Protein AF-A0A2G1ZH11-F1 (afdb_monomer_lite)

Secondary structure (DSSP, 8-state):
-EEHHHHHHHTT--HHHHHHHHHHHSSBTTB-PEEPTTSPEEE-HHHHHHHHHHHHHHHTTSSTTS--

Foldseek 3Di:
DDFLVVLCVLVVHDSVVQVVCCVVPVHDPPWHFDQDPVRGTHTDPVVSVVVSVVVCVPCVPPPPPDDD

Radius of gyration: 13.01 Å; chains: 1; bounding box: 27×29×35 Å

Structure (mmCIF, N/CA/C/O backbone):
data_AF-A0A2G1ZH11-F1
#
_entry.id   AF-A0A2G1ZH11-F1
#
loop_
_atom_site.group_PDB
_atom_site.id
_atom_site.type_symbol
_atom_site.label_atom_id
_atom_site.label_alt_id
_atom_site.label_comp_id
_atom_site.label_asym_id
_atom_site.label_entity_id
_atom_site.label_seq_id
_atom_site.pdbx_PDB_ins_code
_atom_site.Cartn_x
_atom_site.Cartn_y
_atom_site.Cartn_z
_atom_site.occupancy
_atom_site.B_iso_or_equiv
_atom_site.auth_seq_id
_atom_site.auth_comp_id
_atom_site.auth_asym_id
_atom_site.auth_atom_id
_atom_site.pdbx_PDB_model_num
ATOM 1 N N . MET A 1 1 ? -5.312 1.337 -12.639 1.00 81.44 1 MET A N 1
ATOM 2 C CA . MET A 1 1 ? -3.922 1.170 -12.146 1.00 81.44 1 MET A CA 1
ATOM 3 C C . MET A 1 1 ? -3.502 2.489 -11.527 1.00 81.44 1 MET A C 1
ATOM 5 O O . MET A 1 1 ? -3.619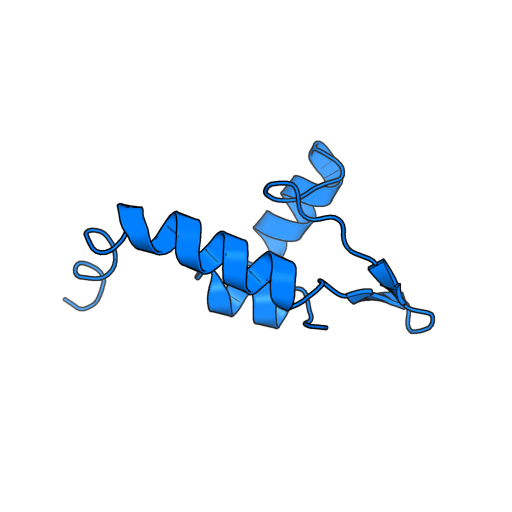 3.497 -12.211 1.00 81.44 1 MET A O 1
ATOM 9 N N . ILE A 1 2 ? -3.053 2.496 -10.275 1.00 86.19 2 ILE A N 1
ATOM 10 C CA . ILE A 1 2 ? -2.704 3.720 -9.533 1.00 86.19 2 ILE A CA 1
ATOM 11 C C . ILE A 1 2 ? -1.230 3.730 -9.123 1.00 86.19 2 ILE A C 1
ATOM 13 O O . ILE A 1 2 ? -0.591 2.677 -9.046 1.00 86.19 2 ILE A O 1
ATOM 17 N N . THR A 1 3 ? -0.673 4.909 -8.856 1.00 88.75 3 THR A N 1
ATOM 18 C CA . THR A 1 3 ? 0.710 5.043 -8.371 1.00 88.75 3 THR A CA 1
ATOM 19 C C . THR A 1 3 ? 0.815 4.789 -6.866 1.00 88.75 3 THR A C 1
ATOM 21 O O . THR A 1 3 ? -0.177 4.700 -6.146 1.00 88.75 3 THR A O 1
ATOM 24 N N . THR A 1 4 ? 2.050 4.680 -6.368 1.00 87.25 4 THR A N 1
ATOM 25 C CA . THR A 1 4 ? 2.308 4.566 -4.920 1.00 87.25 4 THR A CA 1
ATOM 26 C C . THR A 1 4 ? 1.852 5.810 -4.150 1.00 87.25 4 THR A C 1
ATOM 28 O O . THR A 1 4 ? 1.495 5.693 -2.983 1.00 87.25 4 THR A O 1
ATOM 31 N N . GLU A 1 5 ? 1.855 6.984 -4.785 1.00 88.88 5 GLU A N 1
ATOM 32 C CA . GLU A 1 5 ? 1.396 8.239 -4.177 1.00 88.88 5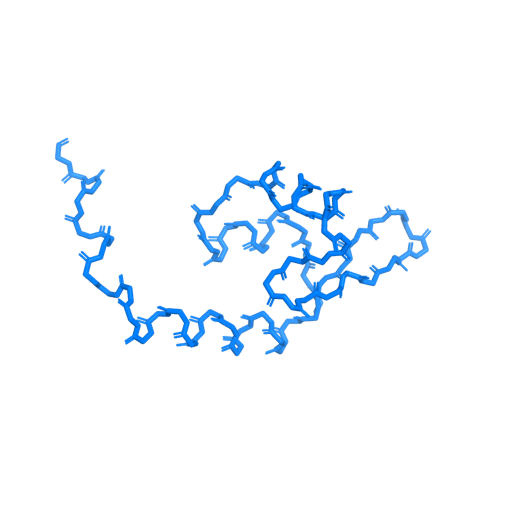 GLU A CA 1
ATOM 33 C C . GLU A 1 5 ? -0.124 8.248 -4.031 1.00 88.88 5 GLU A C 1
ATOM 35 O O . GLU A 1 5 ? -0.616 8.389 -2.919 1.00 88.88 5 GLU A O 1
ATOM 40 N N . GLN A 1 6 ? -0.851 7.927 -5.103 1.00 88.25 6 GLN A N 1
ATOM 41 C CA . GLN A 1 6 ? -2.311 7.805 -5.056 1.00 88.25 6 GLN A CA 1
ATOM 42 C C . GLN A 1 6 ? -2.766 6.721 -4.070 1.00 88.25 6 GLN A C 1
ATOM 44 O O . GLN A 1 6 ? -3.761 6.880 -3.366 1.00 88.25 6 GLN A O 1
ATOM 49 N N . LEU A 1 7 ? -2.025 5.611 -3.992 1.00 87.19 7 LEU A N 1
ATOM 50 C CA . LEU A 1 7 ? -2.251 4.579 -2.985 1.00 87.19 7 LEU A CA 1
ATOM 51 C C . LEU A 1 7 ? -2.061 5.140 -1.568 1.00 87.19 7 LEU A C 1
ATOM 53 O O . LEU A 1 7 ? -2.899 4.927 -0.698 1.00 87.19 7 LEU A O 1
ATOM 57 N N . ALA A 1 8 ? -0.969 5.864 -1.333 1.00 87.88 8 ALA A N 1
ATOM 58 C CA . ALA A 1 8 ? -0.687 6.503 -0.053 1.00 87.88 8 ALA A CA 1
ATOM 59 C C . ALA A 1 8 ? -1.784 7.491 0.361 1.00 87.88 8 ALA A C 1
ATOM 61 O O . ALA A 1 8 ? -2.201 7.461 1.518 1.00 87.88 8 ALA A O 1
ATOM 62 N N . GLU A 1 9 ? -2.290 8.294 -0.573 1.00 87.81 9 GLU A N 1
ATOM 63 C CA . GLU A 1 9 ? -3.413 9.208 -0.351 1.00 87.81 9 GLU A CA 1
ATOM 64 C C . GLU A 1 9 ? -4.694 8.449 0.015 1.00 87.81 9 GLU A C 1
ATOM 66 O O . GLU A 1 9 ? -5.286 8.732 1.055 1.00 87.81 9 GLU A O 1
ATOM 71 N N . LYS A 1 10 ? -5.072 7.411 -0.752 1.00 85.00 10 LYS A N 1
ATOM 72 C CA . LYS A 1 10 ? -6.256 6.574 -0.456 1.00 85.00 10 LYS A CA 1
ATOM 73 C C . LYS A 1 10 ? -6.202 5.960 0.953 1.00 85.00 10 LYS A C 1
ATOM 75 O O . LYS A 1 10 ? -7.231 5.823 1.608 1.00 85.00 10 LYS A O 1
ATOM 80 N N . PHE A 1 11 ? -5.011 5.608 1.434 1.00 84.00 11 PHE A N 1
ATOM 81 C CA . PHE A 1 11 ? -4.812 4.999 2.753 1.00 84.00 11 PHE A CA 1
ATOM 82 C C . PHE A 1 11 ? -4.377 5.980 3.853 1.00 84.00 11 PHE A C 1
ATOM 84 O O . PHE A 1 11 ? -4.151 5.540 4.979 1.00 84.00 11 PHE A O 1
ATOM 91 N N . HIS A 1 12 ? -4.245 7.279 3.561 1.00 84.31 12 HIS A N 1
ATOM 92 C CA . HIS A 1 12 ? -3.716 8.292 4.489 1.00 84.31 12 HIS A CA 1
ATOM 93 C C . HIS A 1 12 ? -2.372 7.898 5.138 1.00 84.31 12 HIS A C 1
ATOM 95 O O . HIS A 1 12 ? -2.082 8.215 6.295 1.00 84.31 12 HIS A O 1
ATOM 101 N N . VAL A 1 13 ? -1.517 7.195 4.393 1.00 85.50 13 VAL A N 1
ATOM 102 C CA . VAL A 1 13 ? -0.183 6.772 4.843 1.00 85.50 13 VAL A CA 1
ATOM 103 C C . VAL A 1 13 ? 0.902 7.465 4.037 1.00 85.50 13 VAL A C 1
ATOM 105 O O . VAL A 1 13 ? 0.692 7.922 2.923 1.00 85.50 13 VAL A O 1
ATOM 108 N N . LYS A 1 14 ? 2.124 7.508 4.571 1.00 85.19 14 LYS A N 1
ATOM 109 C CA . LYS A 1 14 ? 3.262 8.038 3.813 1.00 85.19 14 LYS A CA 1
ATOM 110 C C . LYS A 1 14 ? 3.659 7.054 2.699 1.00 85.19 14 LYS A C 1
ATOM 112 O O . LYS A 1 14 ? 3.845 5.869 3.000 1.00 85.19 14 LYS A O 1
ATOM 117 N N . PRO A 1 15 ? 3.944 7.519 1.464 1.00 86.50 15 PRO A N 1
ATOM 118 C CA . PRO A 1 15 ? 4.464 6.669 0.385 1.00 86.50 15 PRO A CA 1
ATOM 119 C C . PRO A 1 15 ? 5.720 5.888 0.799 1.00 86.50 15 PRO A C 1
ATOM 121 O O . PRO A 1 15 ? 5.944 4.749 0.387 1.00 86.50 15 PRO A O 1
ATOM 124 N N . ASN A 1 16 ? 6.534 6.481 1.677 1.00 87.06 16 ASN A N 1
ATOM 125 C CA . ASN A 1 16 ? 7.751 5.860 2.186 1.00 87.06 16 ASN A CA 1
ATOM 126 C C . ASN A 1 16 ? 7.477 4.611 3.050 1.00 87.06 16 ASN A C 1
ATOM 128 O O . ASN A 1 16 ? 8.253 3.655 3.023 1.00 87.06 16 ASN A O 1
ATOM 132 N N . THR A 1 17 ? 6.346 4.565 3.762 1.00 87.06 17 THR A N 1
ATOM 133 C CA . THR A 1 17 ? 5.912 3.385 4.528 1.00 87.06 17 THR A CA 1
ATOM 134 C C . THR A 1 17 ? 5.589 2.223 3.595 1.00 87.06 17 THR A C 1
ATOM 136 O O . THR A 1 17 ? 6.020 1.095 3.842 1.00 87.06 17 THR A O 1
ATOM 139 N N . ILE A 1 18 ? 4.898 2.504 2.486 1.00 86.69 18 ILE A N 1
ATOM 140 C CA . ILE A 1 18 ? 4.563 1.504 1.464 1.00 86.69 18 ILE A CA 1
ATOM 141 C C . ILE A 1 18 ? 5.850 0.935 0.860 1.00 86.69 18 ILE A C 1
ATOM 143 O O . ILE A 1 18 ? 6.038 -0.282 0.846 1.00 86.69 18 ILE A O 1
ATOM 147 N N . ARG A 1 19 ? 6.786 1.806 0.455 1.00 86.06 19 ARG A N 1
ATOM 148 C CA . ARG A 1 19 ? 8.104 1.398 -0.068 1.00 86.06 19 ARG A CA 1
ATOM 149 C C . ARG A 1 19 ? 8.901 0.579 0.950 1.00 86.06 19 ARG A C 1
ATOM 151 O O . ARG A 1 19 ? 9.475 -0.441 0.589 1.00 86.06 19 ARG A O 1
ATOM 158 N N . THR A 1 20 ? 8.887 0.971 2.224 1.00 88.69 20 THR A N 1
ATOM 159 C CA . THR A 1 20 ? 9.572 0.242 3.305 1.00 88.69 20 THR A CA 1
ATOM 160 C C . THR A 1 20 ? 8.988 -1.154 3.500 1.00 88.69 20 THR A C 1
ATOM 162 O O . THR A 1 20 ? 9.737 -2.124 3.610 1.00 88.69 20 THR A O 1
ATOM 165 N N . SER A 1 21 ? 7.660 -1.287 3.510 1.00 87.00 21 SER A N 1
ATOM 166 C CA . SER A 1 21 ? 7.001 -2.595 3.586 1.00 87.00 21 SER A CA 1
ATOM 167 C C . SER A 1 21 ? 7.326 -3.456 2.373 1.00 87.00 21 SER A C 1
ATOM 169 O O . SER A 1 21 ? 7.590 -4.641 2.528 1.00 87.00 21 SER A O 1
ATOM 171 N N . LEU A 1 22 ? 7.361 -2.865 1.181 1.00 87.81 22 LEU A N 1
ATOM 172 C CA . LEU A 1 22 ? 7.774 -3.547 -0.039 1.00 87.81 22 LEU A CA 1
ATOM 173 C C . LEU A 1 22 ? 9.204 -4.074 0.051 1.00 87.81 22 LEU A C 1
ATOM 175 O O . LEU A 1 22 ? 9.432 -5.234 -0.262 1.00 87.81 22 LEU A O 1
ATOM 179 N N . CYS A 1 23 ? 10.153 -3.275 0.536 1.00 85.56 23 CYS A N 1
ATOM 180 C CA . CYS A 1 23 ? 11.533 -3.731 0.704 1.00 85.56 23 CYS A CA 1
ATOM 181 C C . CYS A 1 23 ? 11.671 -4.810 1.789 1.00 85.56 23 CYS A C 1
ATOM 183 O O . CYS A 1 23 ? 12.474 -5.723 1.639 1.00 85.56 23 CYS A O 1
ATOM 185 N N . ARG A 1 24 ? 10.906 -4.717 2.886 1.00 87.06 24 ARG A N 1
ATOM 186 C CA . ARG A 1 24 ? 11.012 -5.649 4.024 1.00 87.06 24 ARG A CA 1
ATOM 187 C C . ARG A 1 24 ? 10.230 -6.949 3.833 1.00 87.06 24 ARG A C 1
ATOM 189 O O . ARG A 1 24 ? 10.669 -7.990 4.301 1.00 87.06 24 ARG A O 1
ATOM 196 N N . LYS A 1 25 ? 9.053 -6.881 3.210 1.00 87.00 25 LYS A N 1
ATOM 197 C CA . LYS A 1 25 ? 8.094 -7.994 3.085 1.00 87.00 25 LYS A CA 1
ATOM 198 C C . LYS A 1 25 ? 7.878 -8.442 1.637 1.00 87.00 25 LYS A C 1
ATOM 200 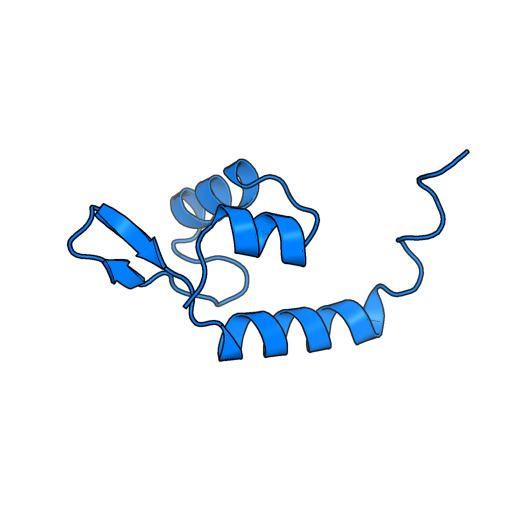O O . LYS A 1 25 ? 7.283 -9.491 1.410 1.00 87.00 25 LYS A O 1
ATOM 205 N N . GLY A 1 26 ? 8.297 -7.654 0.646 1.00 83.69 26 GLY A N 1
ATOM 206 C CA . GLY A 1 26 ? 8.040 -7.919 -0.777 1.00 83.69 26 GLY A CA 1
ATOM 207 C C . GLY A 1 26 ? 6.602 -7.631 -1.225 1.00 83.69 26 GLY A C 1
ATOM 208 O O . GLY A 1 26 ? 6.273 -7.798 -2.394 1.00 83.69 26 GLY A O 1
ATOM 209 N N . HIS A 1 27 ? 5.735 -7.207 -0.307 1.00 84.62 27 HIS A N 1
ATOM 210 C CA . HIS A 1 27 ? 4.334 -6.891 -0.558 1.00 84.62 27 HIS A CA 1
ATOM 211 C C . HIS A 1 27 ? 3.836 -5.870 0.468 1.00 84.62 27 HIS A C 1
ATOM 213 O O . HIS A 1 27 ? 4.425 -5.685 1.541 1.00 84.62 27 HIS A O 1
ATOM 219 N N . TRP A 1 28 ? 2.732 -5.206 0.148 1.00 83.00 28 TRP A N 1
ATOM 220 C CA . TRP A 1 28 ? 2.070 -4.282 1.062 1.00 83.00 28 TRP A CA 1
ATOM 221 C C . TRP A 1 28 ? 0.611 -4.702 1.210 1.00 83.00 28 TRP A C 1
ATOM 223 O O . TRP A 1 28 ? -0.119 -4.719 0.228 1.00 83.00 28 TRP A O 1
ATOM 233 N N . CYS A 1 29 ? 0.213 -5.131 2.412 1.00 81.12 29 CYS A N 1
ATOM 234 C CA . CYS A 1 29 ? -1.148 -5.606 2.707 1.00 81.12 29 CYS A CA 1
ATOM 235 C C . CYS A 1 29 ? -1.684 -6.669 1.719 1.00 81.12 29 CYS A C 1
ATOM 237 O O . CYS A 1 29 ? -2.847 -6.651 1.337 1.00 81.12 29 CYS A O 1
ATOM 239 N N . GLY A 1 30 ? -0.812 -7.575 1.259 1.00 84.00 30 GLY A N 1
ATOM 240 C CA . GLY A 1 30 ? -1.148 -8.604 0.264 1.00 84.00 30 GLY A CA 1
ATOM 241 C C . GLY A 1 30 ? -1.185 -8.113 -1.190 1.00 84.00 30 GLY A C 1
ATOM 242 O O . GLY A 1 30 ? -1.260 -8.931 -2.105 1.00 84.00 30 GLY A O 1
ATOM 243 N N . LEU A 1 31 ? -1.055 -6.806 -1.428 1.00 85.19 31 LEU A N 1
ATOM 244 C CA . LEU A 1 31 ? -0.944 -6.223 -2.761 1.00 85.19 31 LEU A CA 1
ATOM 245 C C . LEU A 1 31 ? 0.487 -6.354 -3.291 1.00 85.19 31 LEU A C 1
ATOM 247 O O . LEU A 1 31 ? 1.470 -6.092 -2.585 1.00 85.19 31 LEU A O 1
ATOM 251 N N . ARG A 1 32 ? 0.593 -6.735 -4.567 1.00 86.44 32 ARG A N 1
ATOM 252 C CA . ARG A 1 32 ? 1.855 -6.811 -5.308 1.00 86.44 32 ARG A CA 1
ATOM 253 C C . ARG A 1 32 ? 1.881 -5.710 -6.365 1.00 86.44 32 ARG A C 1
ATOM 255 O O . ARG A 1 32 ? 0.971 -5.670 -7.194 1.00 86.44 32 ARG A O 1
ATOM 262 N N . PRO A 1 33 ? 2.891 -4.829 -6.360 1.00 86.56 33 PRO A N 1
ATOM 263 C CA . PRO A 1 33 ? 3.020 -3.841 -7.411 1.00 86.56 33 PRO A CA 1
ATOM 264 C C . PRO A 1 33 ? 3.436 -4.517 -8.718 1.00 86.56 33 PRO A C 1
ATOM 266 O O . PRO A 1 33 ? 4.226 -5.463 -8.735 1.00 86.56 33 PRO A O 1
ATOM 269 N N . VAL A 1 34 ? 2.944 -3.979 -9.824 1.00 87.88 34 VAL A N 1
ATOM 270 C CA . VAL A 1 34 ? 3.370 -4.340 -11.171 1.00 87.88 34 VAL A CA 1
ATOM 271 C C . VAL A 1 34 ? 4.429 -3.340 -11.611 1.00 87.88 34 VAL A C 1
ATOM 273 O O . VAL A 1 34 ? 4.239 -2.125 -11.524 1.00 87.88 34 VAL A O 1
ATOM 276 N N . ARG A 1 35 ? 5.574 -3.852 -12.068 1.00 86.00 35 ARG A N 1
ATOM 277 C CA . ARG A 1 35 ? 6.649 -3.016 -12.602 1.00 86.00 35 ARG A CA 1
ATOM 278 C C . ARG A 1 35 ? 6.294 -2.607 -14.026 1.00 86.00 35 ARG A C 1
ATOM 280 O O . ARG A 1 35 ? 6.184 -3.464 -14.898 1.00 86.00 35 ARG A O 1
ATOM 287 N N . LEU A 1 36 ? 6.133 -1.309 -14.258 1.00 84.69 36 LEU A N 1
ATOM 288 C CA . LEU A 1 36 ? 5.876 -0.783 -15.594 1.00 84.69 36 LEU A CA 1
ATOM 289 C C . LEU A 1 36 ? 7.185 -0.575 -16.371 1.00 84.69 36 LEU A C 1
ATOM 291 O O . LEU A 1 36 ? 8.247 -0.367 -15.769 1.00 84.69 36 LEU A O 1
ATOM 295 N N . PRO A 1 37 ? 7.116 -0.550 -17.715 1.00 83.25 37 PRO A N 1
ATOM 296 C CA . PRO A 1 37 ? 8.265 -0.230 -18.564 1.00 83.25 37 PRO A CA 1
ATOM 297 C C . PRO A 1 37 ? 8.830 1.178 -18.303 1.00 83.25 37 PRO A C 1
ATOM 299 O O . PRO A 1 37 ? 10.001 1.434 -18.559 1.00 83.25 37 PRO A O 1
ATOM 302 N N . ASN A 1 38 ? 8.042 2.075 -17.706 1.00 83.75 38 ASN A N 1
ATOM 303 C CA . ASN A 1 38 ? 8.455 3.424 -17.309 1.00 83.75 38 ASN A CA 1
ATOM 304 C C . ASN A 1 38 ? 9.253 3.486 -15.981 1.00 83.75 38 ASN A C 1
ATOM 306 O O . ASN A 1 38 ? 9.501 4.576 -15.476 1.00 83.75 38 ASN A O 1
ATOM 310 N N . ARG A 1 39 ? 9.658 2.339 -15.408 1.00 78.19 39 ARG A N 1
ATOM 311 C CA . ARG A 1 39 ? 10.328 2.194 -14.093 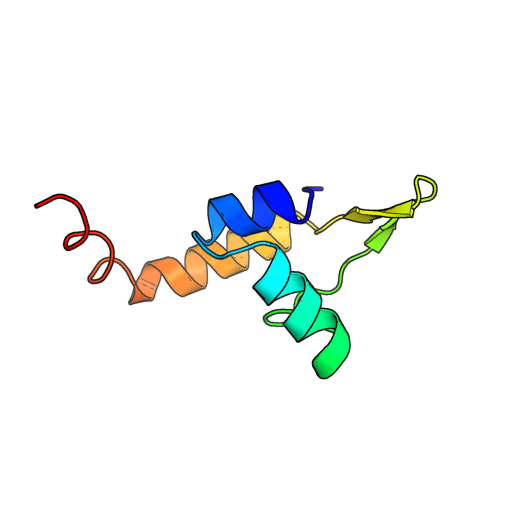1.00 78.19 39 ARG A CA 1
ATOM 312 C C . ARG A 1 39 ? 9.477 2.547 -12.864 1.00 78.19 39 ARG A C 1
ATOM 314 O O . ARG A 1 39 ? 9.993 2.451 -11.751 1.00 78.19 39 ARG A O 1
ATOM 321 N N . PHE A 1 40 ? 8.196 2.872 -13.023 1.00 82.00 40 PHE A N 1
ATOM 322 C CA . PHE A 1 40 ? 7.282 3.073 -11.899 1.00 82.00 40 PHE A CA 1
ATOM 323 C C . PHE A 1 40 ? 6.634 1.761 -11.439 1.00 82.00 40 PHE A C 1
ATOM 325 O O . PHE A 1 40 ? 6.544 0.774 -12.175 1.00 82.00 40 PHE A O 1
ATOM 332 N N . LEU A 1 41 ? 6.181 1.770 -10.185 1.00 86.12 41 LEU A N 1
ATOM 333 C CA . LEU A 1 41 ? 5.348 0.724 -9.599 1.00 86.12 41 LEU A CA 1
ATOM 334 C C . LEU A 1 41 ? 3.883 1.135 -9.747 1.00 86.12 41 LEU A C 1
ATOM 336 O O . LEU A 1 41 ? 3.492 2.177 -9.213 1.00 86.12 41 LEU A O 1
ATOM 340 N N . ALA A 1 42 ? 3.093 0.321 -10.443 1.00 88.12 42 ALA A N 1
ATOM 341 C CA . ALA A 1 42 ? 1.646 0.481 -10.478 1.00 88.12 42 ALA A CA 1
ATOM 342 C C . ALA A 1 42 ? 0.961 -0.539 -9.583 1.00 88.12 42 ALA A C 1
ATOM 344 O O . ALA A 1 42 ? 1.375 -1.695 -9.481 1.00 88.12 42 ALA A O 1
ATOM 345 N N . TRP A 1 43 ? -0.131 -0.101 -8.984 1.00 87.94 43 TRP A N 1
ATOM 346 C CA . TRP A 1 43 ? -0.977 -0.910 -8.134 1.00 87.94 43 TRP A CA 1
ATOM 347 C C . TRP A 1 43 ? -2.320 -1.154 -8.831 1.00 87.94 43 TRP A C 1
ATOM 349 O O . TRP A 1 43 ? -2.870 -0.230 -9.445 1.00 87.94 43 TRP A O 1
ATOM 359 N N . PRO A 1 44 ? -2.847 -2.386 -8.777 1.00 88.62 44 PRO A N 1
ATOM 360 C CA . PRO A 1 44 ? -4.169 -2.695 -9.308 1.00 88.62 44 PRO A CA 1
ATOM 361 C C . PRO A 1 44 ? -5.236 -1.958 -8.497 1.00 88.62 44 PRO A C 1
ATOM 363 O O . PRO A 1 44 ? -5.307 -2.122 -7.281 1.00 88.62 44 PRO A O 1
ATOM 366 N N . ASP A 1 45 ? -6.047 -1.147 -9.175 1.00 88.62 45 ASP A N 1
ATOM 367 C CA . ASP A 1 45 ? -7.032 -0.285 -8.516 1.00 88.62 45 ASP A CA 1
ATOM 368 C C . ASP A 1 45 ? -8.139 -1.119 -7.856 1.00 88.62 45 ASP A C 1
ATOM 370 O O . ASP A 1 45 ? -8.386 -0.942 -6.670 1.00 88.62 45 ASP A O 1
ATOM 374 N N . ASP A 1 46 ? -8.652 -2.153 -8.532 1.00 88.44 46 ASP A N 1
ATOM 375 C CA . ASP A 1 46 ? -9.666 -3.064 -7.979 1.00 88.44 46 ASP A CA 1
ATOM 376 C C . ASP A 1 46 ? -9.245 -3.691 -6.643 1.00 88.44 46 ASP A C 1
ATOM 378 O O . ASP A 1 46 ? -10.023 -3.807 -5.697 1.00 88.44 46 ASP A O 1
ATOM 382 N N . ALA A 1 47 ? -7.986 -4.123 -6.540 1.00 87.31 47 ALA A N 1
ATOM 383 C CA . ALA A 1 47 ? -7.492 -4.758 -5.325 1.00 87.31 47 ALA A CA 1
ATOM 384 C C . ALA A 1 47 ? -7.271 -3.735 -4.203 1.00 87.31 47 ALA A C 1
ATOM 386 O O . ALA A 1 47 ? -7.495 -4.049 -3.034 1.00 87.31 47 ALA A O 1
ATOM 387 N N . VAL A 1 48 ? -6.854 -2.519 -4.562 1.00 87.25 48 VAL A N 1
ATOM 388 C CA . VAL A 1 48 ? -6.721 -1.393 -3.638 1.00 87.25 48 VAL A CA 1
ATOM 389 C C . VAL A 1 48 ? -8.080 -0.998 -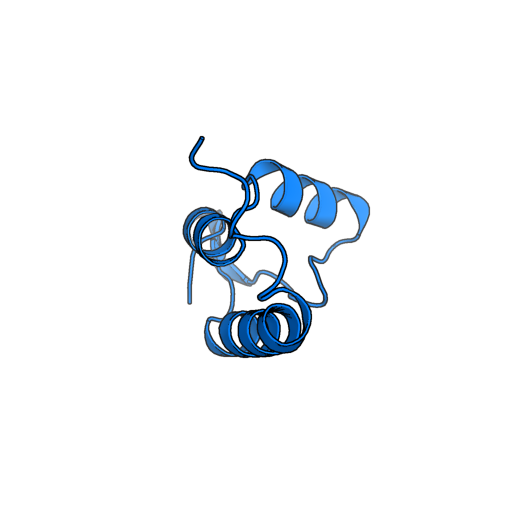3.087 1.00 87.25 48 VAL A C 1
ATOM 391 O O . VAL A 1 48 ? -8.227 -0.937 -1.873 1.00 87.25 48 VAL A O 1
ATOM 394 N N . GLU A 1 49 ? -9.077 -0.790 -3.940 1.00 87.56 49 GLU A N 1
ATOM 395 C CA . GLU A 1 49 ? -10.424 -0.404 -3.519 1.00 87.56 49 GLU A CA 1
ATOM 396 C C . GLU A 1 49 ? -11.066 -1.465 -2.633 1.00 87.56 49 GLU A C 1
ATOM 398 O O . GLU A 1 49 ? -11.601 -1.137 -1.577 1.00 87.56 49 GLU A O 1
ATOM 403 N N . ARG A 1 50 ? -10.920 -2.750 -2.977 1.00 88.12 50 ARG A N 1
ATOM 404 C CA . ARG A 1 50 ? -11.377 -3.853 -2.117 1.00 88.12 50 ARG A CA 1
ATOM 405 C C . ARG A 1 50 ? -10.700 -3.848 -0.748 1.00 88.12 50 ARG A C 1
ATOM 407 O O . ARG A 1 50 ? -11.355 -4.141 0.248 1.00 88.12 50 ARG A O 1
ATOM 414 N N . LEU A 1 51 ? -9.406 -3.540 -0.689 1.00 86.12 51 LEU A N 1
ATOM 415 C CA . LEU A 1 51 ? -8.658 -3.476 0.566 1.00 86.12 51 LEU A CA 1
ATOM 416 C C . LEU A 1 51 ? -9.040 -2.239 1.393 1.00 86.12 51 LEU A C 1
ATOM 418 O O . LEU A 1 51 ? -9.207 -2.349 2.607 1.00 86.12 51 LEU A O 1
ATOM 422 N N . VAL A 1 52 ? -9.218 -1.082 0.747 1.00 84.44 52 VAL A N 1
ATOM 423 C CA . VAL A 1 52 ? -9.734 0.136 1.387 1.00 84.44 52 VAL A CA 1
ATOM 424 C C . VAL A 1 52 ? -11.113 -0.153 1.967 1.00 84.44 52 VAL A C 1
ATOM 426 O O . VAL A 1 52 ? -11.305 0.050 3.157 1.00 84.44 52 VAL A O 1
ATOM 429 N N . ALA A 1 53 ? -12.035 -0.717 1.185 1.00 85.31 53 ALA A N 1
ATOM 430 C CA . ALA A 1 53 ? -13.376 -1.068 1.647 1.00 85.31 53 ALA A CA 1
ATOM 431 C C . ALA A 1 53 ? -13.354 -2.011 2.866 1.00 85.31 53 ALA A C 1
ATOM 433 O O . ALA A 1 53 ? -14.104 -1.806 3.818 1.00 85.31 53 ALA A O 1
ATOM 434 N N . GLN A 1 54 ? -12.449 -2.998 2.886 1.00 82.19 54 GLN A N 1
ATOM 435 C CA . GLN A 1 54 ? -12.263 -3.890 4.041 1.00 82.19 54 GLN A CA 1
ATOM 436 C C . GLN A 1 54 ? -11.728 -3.156 5.280 1.00 82.19 54 GLN A C 1
ATOM 438 O O . GLN A 1 54 ? -12.169 -3.433 6.393 1.00 82.19 54 GLN A O 1
ATOM 443 N N . SER A 1 55 ? -10.796 -2.214 5.106 1.00 76.00 55 SER A N 1
ATOM 444 C CA . SER A 1 55 ? -10.225 -1.439 6.216 1.00 76.00 55 SER A CA 1
ATOM 445 C C . SER A 1 55 ? -11.196 -0.387 6.759 1.00 76.00 55 SER A C 1
ATOM 447 O O . SER A 1 55 ? -11.268 -0.186 7.972 1.00 76.00 55 SER A O 1
ATOM 449 N N . GLN A 1 56 ? -11.941 0.292 5.883 1.00 69.88 56 GLN A N 1
ATOM 450 C CA . GLN A 1 56 ? -12.908 1.334 6.247 1.00 69.88 56 GLN A CA 1
ATOM 451 C C . GLN A 1 56 ? -14.060 0.756 7.074 1.00 69.88 56 GLN A C 1
ATOM 453 O O . GLN A 1 56 ? -14.462 1.377 8.052 1.00 69.88 56 GLN A O 1
ATOM 458 N N . GLY A 1 57 ? -14.470 -0.490 6.803 1.00 64.19 57 GLY A N 1
ATOM 459 C CA . GLY A 1 57 ? -15.462 -1.204 7.616 1.00 64.19 57 GLY A CA 1
ATOM 460 C C . GLY A 1 57 ? -15.082 -1.389 9.095 1.00 64.19 57 GLY A C 1
ATOM 461 O O . GLY A 1 57 ? -15.937 -1.763 9.888 1.00 64.19 57 GLY A O 1
ATOM 462 N N . SER A 1 58 ? -13.823 -1.127 9.478 1.00 59.59 58 SER A N 1
ATOM 463 C CA . SER A 1 58 ? -13.347 -1.183 10.873 1.00 59.59 58 SER A CA 1
ATOM 464 C C . SER A 1 58 ? -12.758 0.141 11.395 1.00 59.59 58 SER A C 1
ATOM 466 O O . SER A 1 58 ? -12.493 0.247 12.59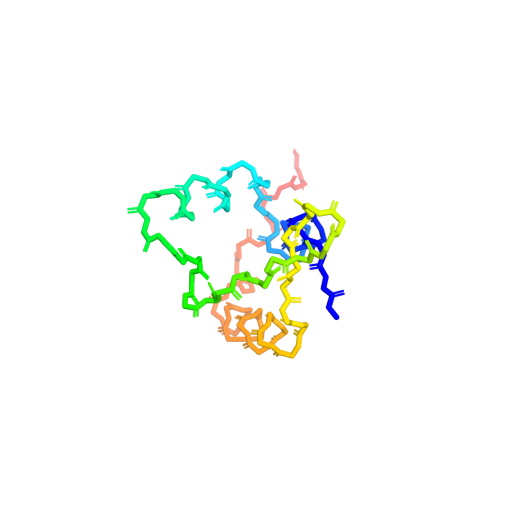0 1.00 59.59 58 SER A O 1
ATOM 468 N N . THR A 1 59 ? -12.511 1.138 10.529 1.00 52.22 59 THR A N 1
ATOM 469 C CA . THR A 1 59 ? -11.681 2.326 10.856 1.00 52.22 59 THR A CA 1
ATOM 470 C C . THR A 1 59 ? -12.451 3.654 10.845 1.00 52.22 59 THR A C 1
ATOM 472 O O . THR A 1 59 ? -11.853 4.700 11.096 1.00 52.22 59 THR A O 1
ATOM 475 N N . GLU A 1 60 ? -13.773 3.644 10.646 1.00 52.88 60 GLU A N 1
ATOM 476 C CA . GLU A 1 60 ? -14.608 4.862 10.687 1.00 52.88 60 GLU A CA 1
ATOM 477 C C . GLU A 1 60 ? -14.497 5.634 12.028 1.00 52.88 60 GLU A C 1
ATOM 479 O O . GLU A 1 60 ? -14.767 6.829 12.095 1.00 52.88 60 GLU A O 1
ATOM 484 N N . SER A 1 61 ? -13.960 5.009 13.084 1.00 50.72 61 SER A N 1
ATOM 485 C CA . SER A 1 61 ? -13.724 5.638 14.391 1.00 50.72 61 SER A CA 1
ATOM 486 C C . SER A 1 61 ? -12.415 6.442 14.540 1.00 50.72 61 SER A C 1
ATOM 488 O O . SER A 1 61 ? -12.237 7.071 15.579 1.00 50.72 61 SER A O 1
ATOM 490 N N . GLN A 1 62 ? -11.473 6.438 13.581 1.00 53.88 62 GLN A N 1
ATOM 491 C CA . GLN A 1 62 ? -10.135 7.059 13.772 1.00 53.88 62 GLN A CA 1
ATOM 492 C C . GLN A 1 62 ? -9.875 8.356 12.983 1.00 53.88 62 GLN A C 1
ATOM 494 O O . GLN A 1 62 ? -8.855 9.011 13.214 1.00 53.88 62 GLN A O 1
ATOM 499 N N . GLN A 1 63 ? -10.780 8.776 12.091 1.00 52.38 63 GLN A N 1
ATOM 500 C CA . GLN A 1 63 ? -10.590 9.996 11.287 1.00 52.38 63 GLN A CA 1
ATOM 501 C C . GLN A 1 63 ? -11.125 11.277 11.963 1.00 52.38 63 GLN A C 1
ATOM 503 O O . GLN A 1 63 ? -10.714 12.372 11.596 1.00 52.38 63 GLN A O 1
ATOM 508 N N . ALA A 1 64 ? -11.947 11.167 13.015 1.00 50.53 64 ALA A N 1
ATOM 509 C CA . ALA A 1 64 ? -12.575 12.309 13.696 1.00 50.53 64 ALA A CA 1
ATOM 510 C C . ALA A 1 64 ? -11.669 13.086 14.686 1.00 50.53 64 ALA A C 1
ATOM 512 O O . ALA A 1 64 ? -12.158 13.960 15.393 1.00 50.53 64 ALA A O 1
ATOM 513 N N . GLN A 1 65 ? -10.366 12.782 14.786 1.00 54.03 65 GLN A N 1
ATOM 514 C CA . GLN A 1 65 ? -9.489 13.339 15.838 1.00 54.03 65 GLN A CA 1
ATOM 515 C C . GLN A 1 65 ? -8.319 14.208 15.338 1.00 54.03 65 GLN A C 1
ATOM 517 O O . GLN A 1 65 ? -7.370 14.419 16.090 1.00 54.03 65 GLN A O 1
ATOM 522 N N . ARG A 1 66 ? -8.318 14.692 14.087 1.00 53.62 66 ARG A N 1
ATOM 523 C CA . ARG A 1 66 ? -7.165 15.450 13.540 1.00 53.62 66 ARG A CA 1
ATOM 524 C C . ARG A 1 66 ? -7.431 16.907 13.157 1.00 53.62 66 ARG A C 1
ATOM 526 O O . ARG A 1 66 ? -6.516 17.548 12.652 1.00 53.62 66 ARG A O 1
ATOM 533 N N . GLU A 1 67 ? -8.614 17.437 13.448 1.00 43.00 67 GLU A N 1
ATOM 534 C CA . GLU A 1 67 ? -8.930 18.860 13.275 1.00 43.00 67 GLU A CA 1
ATOM 535 C C . GLU A 1 67 ? -9.392 19.428 14.626 1.00 43.00 67 GLU A C 1
ATOM 537 O O . GLU A 1 67 ? -10.559 19.319 14.993 1.00 43.00 67 GLU A O 1
ATOM 542 N N . GLY A 1 68 ? -8.445 19.954 15.406 1.00 44.44 68 GLY A N 1
ATOM 543 C CA . GLY A 1 68 ? -8.654 20.606 16.700 1.00 44.44 68 GLY A CA 1
ATOM 544 C C . GLY A 1 68 ? -7.476 21.503 17.039 1.00 44.44 68 GLY A C 1
ATOM 545 O O . GLY A 1 68 ? -6.340 21.115 16.678 1.00 44.44 68 GLY A O 1
#

pLDDT: mean 79.68, std 13.08, range [43.0, 88.88]

Sequence (68 aa):
MITTEQLAEKFHVKPNTIRTSLCRKGHWCGLRPVRLPNRFLAWPDDAVERLVAQSQGSTESQQAQREG